Protein AF-I1CT40-F1 (afdb_monomer_lite)

Foldseek 3Di:
DVVLVVLVVVLLVLLVVLLVLLLVLLVLVLVLLCVQVLVVPPDPVVNVVSVVVSVCSNVVSNVVSVVLSVLLNVCLVVLPLVSLVVVLVVLVVVLVVLVVVLVVCVVCVPSQPPSSVVNNVSSVVSNVSSVVNNVSSVVSNVVSPPDDPVVVVVVVPD

Organism: Rhizopus delemar (strain RA 99-880 / ATCC MYA-4621 / FGSC 9543 / NRRL 43880) (NCBI:txid246409)

Structure (mmCIF, N/CA/C/O backbone):
data_AF-I1CT40-F1
#
_entry.id   AF-I1CT40-F1
#
loop_
_atom_site.group_PDB
_atom_site.id
_atom_site.type_symbol
_atom_site.label_atom_id
_atom_site.label_alt_id
_atom_site.label_comp_id
_atom_site.label_asym_id
_atom_site.label_entity_id
_atom_site.label_seq_id
_atom_site.pdbx_PDB_ins_code
_atom_site.Cartn_x
_atom_site.Cartn_y
_atom_site.Cartn_z
_atom_site.occupancy
_atom_site.B_iso_or_equiv
_atom_site.auth_seq_id
_atom_site.auth_comp_id
_atom_site.auth_asym_id
_atom_site.auth_atom_id
_atom_site.pdbx_PDB_model_num
ATOM 1 N N . MET A 1 1 ? -15.104 -7.603 27.644 1.00 54.94 1 MET A N 1
ATOM 2 C CA . MET A 1 1 ? -13.811 -6.916 27.396 1.00 54.94 1 MET A CA 1
ATOM 3 C C . MET A 1 1 ? -12.876 -7.723 26.490 1.00 54.94 1 MET A C 1
ATOM 5 O O . MET A 1 1 ? -12.381 -7.164 25.522 1.00 54.94 1 MET A O 1
ATOM 9 N N . ARG A 1 2 ? -12.689 -9.034 26.725 1.00 62.34 2 ARG A N 1
ATOM 10 C CA . ARG A 1 2 ? -11.789 -9.919 25.950 1.00 62.34 2 ARG A CA 1
ATOM 11 C C . ARG A 1 2 ? -12.019 -9.917 24.427 1.00 62.34 2 ARG A C 1
ATOM 13 O O . ARG A 1 2 ? -11.050 -9.910 23.680 1.00 62.34 2 ARG A O 1
ATOM 20 N N . ASP A 1 3 ? -13.266 -9.858 23.959 1.00 65.56 3 ASP A N 1
ATOM 21 C CA . ASP A 1 3 ? -13.551 -9.891 22.512 1.00 65.56 3 ASP A CA 1
ATOM 22 C C . ASP A 1 3 ? -13.234 -8.576 21.788 1.00 65.56 3 ASP A C 1
ATOM 24 O O . ASP A 1 3 ? -12.892 -8.595 20.609 1.00 65.56 3 ASP A O 1
ATOM 28 N N . ARG A 1 4 ? -13.233 -7.439 22.498 1.00 67.25 4 ARG A N 1
ATOM 29 C CA . ARG A 1 4 ? -12.766 -6.160 21.937 1.00 67.25 4 ARG A CA 1
ATOM 30 C C . ARG A 1 4 ? -11.258 -6.191 21.709 1.00 67.25 4 ARG A C 1
ATOM 32 O O . ARG A 1 4 ? -10.802 -5.845 20.626 1.00 67.25 4 ARG A O 1
ATOM 39 N N . TYR A 1 5 ? -10.501 -6.708 22.679 1.00 72.50 5 TYR A N 1
ATOM 40 C CA . TYR A 1 5 ? -9.056 -6.907 22.534 1.00 72.50 5 TYR A CA 1
ATOM 41 C C . TYR A 1 5 ? -8.704 -7.862 21.390 1.00 72.50 5 TYR A C 1
ATOM 43 O O . TYR A 1 5 ? -7.773 -7.578 20.642 1.00 72.50 5 TYR A O 1
ATOM 51 N N . LYS A 1 6 ? -9.476 -8.941 21.194 1.00 76.88 6 LYS A N 1
ATOM 52 C CA . LYS A 1 6 ? -9.288 -9.846 20.049 1.00 76.88 6 LYS A CA 1
ATOM 53 C C . LYS A 1 6 ? -9.474 -9.131 18.710 1.00 76.88 6 LYS A C 1
ATOM 55 O O . LYS A 1 6 ? -8.625 -9.283 17.841 1.00 76.88 6 LYS A O 1
ATOM 60 N N . MET A 1 7 ? -10.532 -8.331 18.550 1.00 76.44 7 MET A N 1
ATOM 61 C CA . MET A 1 7 ? -10.757 -7.571 17.310 1.00 76.44 7 MET A CA 1
ATOM 62 C C . MET A 1 7 ? -9.624 -6.577 17.032 1.00 76.44 7 MET A C 1
ATOM 64 O O . MET A 1 7 ? -9.124 -6.516 15.910 1.00 76.44 7 MET A O 1
ATOM 68 N N . TYR A 1 8 ? -9.156 -5.858 18.059 1.00 76.31 8 TYR A N 1
ATOM 69 C CA . TYR A 1 8 ? -8.001 -4.964 17.927 1.00 76.31 8 TYR A CA 1
ATOM 70 C C . TYR A 1 8 ? -6.726 -5.716 17.532 1.00 76.31 8 TYR A C 1
ATOM 72 O O . TYR A 1 8 ? -5.969 -5.252 16.682 1.00 76.31 8 TYR A O 1
ATOM 80 N N . GLN A 1 9 ? -6.494 -6.891 18.116 1.00 82.00 9 GLN A N 1
ATOM 81 C CA . GLN A 1 9 ? -5.331 -7.710 17.798 1.00 82.00 9 GLN A CA 1
ATOM 82 C C . GLN A 1 9 ? -5.389 -8.255 16.365 1.00 82.00 9 GLN A C 1
ATOM 84 O O . GLN A 1 9 ? -4.377 -8.220 15.672 1.00 82.00 9 GLN A O 1
ATOM 89 N N . ILE A 1 10 ? -6.561 -8.702 15.901 1.00 85.62 10 ILE A N 1
ATOM 90 C CA . ILE A 1 10 ? -6.767 -9.147 14.514 1.00 85.62 10 ILE A CA 1
ATOM 91 C C . ILE A 1 10 ? -6.485 -7.998 13.543 1.00 85.62 10 ILE A C 1
ATOM 93 O O . ILE A 1 10 ? -5.723 -8.182 12.600 1.00 85.62 10 ILE A O 1
ATOM 97 N N . PHE A 1 11 ? -7.016 -6.800 13.805 1.00 84.25 11 PHE A N 1
ATOM 98 C CA . PHE A 1 11 ? -6.750 -5.625 12.972 1.00 84.25 11 PHE A CA 1
ATOM 99 C C . PHE A 1 11 ? -5.257 -5.277 12.910 1.00 84.25 11 PHE A C 1
ATOM 101 O O . PHE A 1 11 ? -4.712 -5.036 11.837 1.00 84.25 11 PHE A O 1
ATOM 108 N N . MET A 1 12 ? -4.568 -5.311 14.053 1.00 83.06 12 MET A N 1
ATOM 109 C CA . MET A 1 12 ? -3.123 -5.074 14.113 1.00 83.06 12 MET A CA 1
ATOM 110 C C . MET A 1 12 ? -2.314 -6.145 13.372 1.00 83.06 12 MET A C 1
ATOM 112 O O . MET A 1 12 ? -1.262 -5.835 12.814 1.00 83.06 12 MET A O 1
ATOM 116 N N . MET A 1 13 ? -2.779 -7.396 13.355 1.00 88.12 13 MET A N 1
ATOM 117 C CA . MET A 1 13 ? -2.159 -8.452 12.552 1.00 88.12 13 MET A CA 1
ATOM 118 C C . MET A 1 13 ? -2.406 -8.248 11.054 1.00 88.12 13 MET A C 1
ATOM 120 O O . MET A 1 13 ? -1.464 -8.395 10.279 1.00 88.12 13 MET A O 1
ATOM 124 N N . LEU A 1 14 ? -3.617 -7.840 10.655 1.00 86.31 14 LEU A N 1
ATOM 125 C CA . LEU A 1 14 ? -3.937 -7.500 9.264 1.00 86.31 14 LEU A CA 1
ATOM 126 C C . LEU A 1 14 ? -3.067 -6.347 8.751 1.00 86.31 14 LEU A C 1
ATOM 128 O O . LEU A 1 14 ? -2.461 -6.483 7.697 1.00 86.31 14 LEU A O 1
ATOM 132 N N . LEU A 1 15 ? -2.917 -5.266 9.525 1.00 83.25 15 LEU A N 1
ATOM 133 C CA . LEU A 1 15 ? -2.055 -4.134 9.157 1.00 83.25 15 LEU A CA 1
ATOM 134 C C . LEU A 1 15 ? -0.576 -4.512 9.020 1.00 83.25 15 LEU A C 1
ATOM 136 O O . LEU A 1 15 ? 0.116 -4.011 8.138 1.00 83.25 15 LEU A O 1
ATOM 140 N N . LYS A 1 16 ? -0.066 -5.386 9.896 1.00 85.00 16 LYS A N 1
ATOM 141 C CA . LYS A 1 16 ? 1.312 -5.891 9.781 1.00 85.00 16 LYS A CA 1
ATOM 142 C C . LYS A 1 16 ? 1.521 -6.689 8.500 1.00 85.00 16 LYS A C 1
ATOM 144 O O . LYS A 1 16 ? 2.599 -6.624 7.917 1.00 85.00 16 LYS A O 1
ATOM 149 N N . PHE A 1 17 ? 0.515 -7.459 8.103 1.00 85.56 17 PHE A N 1
ATOM 150 C CA . PHE A 1 17 ? 0.553 -8.219 6.866 1.00 85.56 17 PHE A CA 1
ATOM 151 C C . PHE A 1 17 ? 0.470 -7.265 5.666 1.00 85.56 17 PHE A C 1
ATOM 153 O O . PHE A 1 17 ? 1.368 -7.301 4.841 1.00 85.56 17 PHE A O 1
ATOM 160 N N . ASP A 1 18 ? -0.474 -6.321 5.640 1.00 83.25 18 ASP A N 1
ATOM 161 C CA . ASP A 1 18 ? -0.582 -5.255 4.621 1.00 83.25 18 ASP A CA 1
ATOM 162 C C . ASP A 1 18 ? 0.756 -4.528 4.378 1.00 83.25 18 ASP A C 1
ATOM 164 O O . ASP A 1 18 ? 1.242 -4.456 3.252 1.00 83.25 18 ASP A O 1
ATOM 168 N N . PHE A 1 19 ? 1.455 -4.136 5.449 1.00 82.06 19 PHE A N 1
ATOM 169 C CA . PHE A 1 19 ? 2.803 -3.563 5.360 1.00 82.06 19 PHE A CA 1
ATOM 170 C C . PHE A 1 19 ? 3.817 -4.464 4.652 1.00 82.06 19 PHE A C 1
ATOM 172 O O . PHE A 1 19 ? 4.627 -3.992 3.854 1.00 82.06 19 PHE A O 1
ATOM 179 N N . PHE A 1 20 ? 3.811 -5.756 4.980 1.00 84.38 20 PHE A N 1
ATOM 180 C CA . PHE A 1 20 ? 4.749 -6.712 4.409 1.00 84.38 20 PHE A CA 1
ATOM 181 C C . PHE A 1 20 ? 4.519 -6.883 2.905 1.00 84.38 20 PHE A C 1
ATOM 183 O O . PHE A 1 20 ? 5.484 -6.905 2.141 1.00 84.38 20 PHE A O 1
ATOM 190 N N . PHE A 1 21 ? 3.256 -6.947 2.474 1.00 83.25 21 PHE A N 1
ATOM 191 C CA . PHE A 1 21 ? 2.912 -7.036 1.054 1.00 83.25 21 PHE A CA 1
ATOM 192 C C . PHE A 1 21 ? 3.249 -5.750 0.310 1.00 83.25 21 PHE A C 1
ATOM 194 O O . PHE A 1 21 ? 3.864 -5.820 -0.751 1.00 83.25 21 PHE A O 1
ATOM 201 N N . PHE A 1 22 ? 2.996 -4.589 0.913 1.00 78.81 22 PHE A N 1
ATOM 202 C CA . PHE A 1 22 ? 3.378 -3.309 0.327 1.00 78.81 22 PHE A CA 1
ATOM 203 C C . PHE A 1 22 ? 4.900 -3.174 0.156 1.00 78.81 22 PHE A C 1
ATOM 205 O O . PHE A 1 22 ? 5.386 -2.692 -0.869 1.00 78.81 22 PHE A O 1
ATOM 212 N N . LEU A 1 23 ? 5.678 -3.649 1.133 1.00 82.62 23 LEU A N 1
ATOM 213 C CA . LEU A 1 23 ? 7.138 -3.675 1.056 1.00 82.62 23 LEU A CA 1
ATOM 214 C C . LEU A 1 23 ? 7.628 -4.654 -0.021 1.00 82.62 23 LEU A C 1
ATOM 216 O O . LEU A 1 23 ? 8.513 -4.305 -0.803 1.00 82.62 23 LEU A O 1
ATOM 220 N N . ALA A 1 24 ? 7.030 -5.844 -0.114 1.00 84.31 24 ALA A N 1
ATOM 221 C CA . ALA A 1 24 ? 7.338 -6.809 -1.167 1.00 84.31 24 ALA A CA 1
ATOM 222 C C . ALA A 1 24 ? 6.996 -6.261 -2.565 1.00 84.31 24 ALA A C 1
ATOM 224 O O . ALA A 1 24 ? 7.809 -6.371 -3.484 1.00 84.31 24 ALA A O 1
ATOM 225 N N . PHE A 1 25 ? 5.845 -5.598 -2.711 1.00 81.81 25 PHE A N 1
ATOM 226 C CA . PHE A 1 25 ? 5.448 -4.891 -3.926 1.00 81.81 25 PHE A CA 1
ATOM 227 C C . PHE A 1 25 ? 6.460 -3.798 -4.296 1.00 81.81 25 PHE A C 1
ATOM 229 O O . PHE A 1 25 ? 6.881 -3.723 -5.449 1.00 81.81 25 PHE A O 1
ATOM 236 N N . SER A 1 26 ? 6.910 -3.001 -3.321 1.00 80.69 26 SER A N 1
ATOM 237 C CA . SER A 1 26 ? 7.914 -1.947 -3.518 1.00 80.69 26 SER A CA 1
ATOM 238 C C . SER A 1 26 ? 9.254 -2.509 -4.009 1.00 80.69 26 SER A C 1
ATOM 240 O O . SER A 1 26 ? 9.814 -2.012 -4.988 1.00 80.69 26 SER A O 1
ATOM 242 N N . ILE A 1 27 ? 9.734 -3.609 -3.415 1.00 82.00 27 ILE A N 1
ATOM 243 C CA . ILE A 1 27 ? 10.949 -4.302 -3.871 1.00 82.00 27 ILE A CA 1
ATOM 244 C C . ILE A 1 27 ? 10.762 -4.860 -5.287 1.00 82.00 27 ILE A C 1
ATOM 246 O O . ILE A 1 27 ? 11.648 -4.715 -6.128 1.00 82.00 27 ILE A O 1
ATOM 250 N N . GLN A 1 28 ? 9.617 -5.472 -5.590 1.00 82.69 28 GLN A N 1
ATOM 251 C CA . GLN A 1 28 ? 9.381 -6.041 -6.917 1.00 82.69 28 GLN A CA 1
ATOM 252 C C . GLN A 1 28 ? 9.299 -4.956 -7.999 1.00 82.69 28 GLN A C 1
ATOM 254 O O . GLN A 1 28 ? 9.857 -5.111 -9.089 1.00 82.69 28 GLN A O 1
ATOM 259 N N . TYR A 1 29 ? 8.638 -3.841 -7.686 1.00 76.69 29 TYR A N 1
ATOM 260 C CA . TYR A 1 29 ? 8.587 -2.656 -8.534 1.00 76.69 29 TYR A CA 1
ATOM 261 C C . TYR A 1 29 ? 9.987 -2.076 -8.768 1.00 76.69 29 TYR A C 1
ATOM 263 O O . TYR A 1 29 ? 10.331 -1.696 -9.884 1.00 76.69 29 TYR A O 1
ATOM 271 N N . LEU A 1 30 ? 10.835 -2.086 -7.743 1.00 76.19 30 LEU A N 1
ATOM 272 C CA . LEU A 1 30 ? 12.219 -1.649 -7.837 1.00 76.19 30 LEU A CA 1
ATOM 273 C C . LEU A 1 30 ? 13.077 -2.539 -8.736 1.00 76.19 30 LEU A C 1
ATOM 275 O O . LEU A 1 30 ? 13.812 -2.034 -9.583 1.00 76.19 30 LEU A O 1
ATOM 279 N N . VAL A 1 31 ? 12.983 -3.859 -8.572 1.00 77.69 31 VAL A N 1
ATOM 280 C CA . VAL A 1 31 ? 13.701 -4.813 -9.428 1.00 77.69 31 VAL A CA 1
ATOM 281 C C . VAL A 1 31 ? 13.292 -4.609 -10.881 1.00 77.69 31 VAL A C 1
ATOM 283 O O . VAL A 1 31 ? 14.142 -4.566 -11.764 1.00 77.69 31 VAL A O 1
ATOM 286 N N . LEU A 1 32 ? 11.998 -4.411 -11.130 1.00 74.81 32 LEU A N 1
ATOM 287 C CA . LEU A 1 32 ? 11.484 -4.079 -12.453 1.00 74.81 32 LEU A CA 1
ATOM 288 C C . LEU A 1 32 ? 12.087 -2.772 -12.975 1.00 74.81 32 LEU A C 1
ATOM 290 O O . LEU A 1 32 ? 12.488 -2.711 -14.138 1.00 74.81 32 LEU A O 1
ATOM 294 N N . LEU A 1 33 ? 12.163 -1.743 -12.129 1.00 72.38 33 LEU A N 1
ATOM 295 C CA . LEU A 1 33 ? 12.715 -0.444 -12.491 1.00 72.38 33 LEU A CA 1
ATOM 296 C C . LEU A 1 33 ? 14.187 -0.567 -12.917 1.00 72.38 33 LEU A C 1
ATOM 298 O O . LEU A 1 33 ? 14.560 -0.098 -13.989 1.00 72.38 33 LEU A O 1
ATOM 302 N N . ILE A 1 34 ? 14.995 -1.304 -12.153 1.00 70.62 34 ILE A N 1
ATOM 303 C CA . ILE A 1 34 ? 16.397 -1.590 -12.489 1.00 70.62 34 ILE A CA 1
ATOM 304 C C . ILE A 1 34 ? 16.509 -2.421 -13.772 1.00 70.62 34 ILE A C 1
ATOM 306 O O . ILE A 1 34 ? 17.277 -2.074 -14.659 1.00 70.62 34 ILE A O 1
ATOM 310 N N . VAL A 1 35 ? 15.770 -3.524 -13.893 1.00 71.06 35 VAL A N 1
ATOM 311 C CA . VAL A 1 35 ? 15.940 -4.465 -15.014 1.00 71.06 35 VAL A CA 1
ATOM 312 C C . VAL A 1 35 ? 15.434 -3.883 -16.332 1.00 71.06 35 VAL A C 1
ATOM 314 O O . VAL A 1 35 ? 16.017 -4.157 -17.374 1.00 71.06 35 VAL A O 1
ATOM 317 N N . THR A 1 36 ? 14.373 -3.078 -16.298 1.00 66.31 36 THR A N 1
ATOM 318 C CA . THR A 1 36 ? 13.697 -2.605 -17.517 1.00 66.31 36 THR A CA 1
ATOM 319 C C . THR A 1 36 ? 14.128 -1.198 -17.918 1.00 66.31 36 THR A C 1
ATOM 321 O O . THR A 1 36 ? 14.292 -0.926 -19.099 1.00 66.31 36 THR A O 1
ATOM 324 N N . TRP A 1 37 ? 14.325 -0.288 -16.958 1.00 64.94 37 TRP A N 1
ATOM 325 C CA . TRP A 1 37 ? 14.558 1.132 -17.258 1.00 64.94 37 TRP A CA 1
ATOM 326 C C . TRP A 1 37 ? 16.039 1.519 -17.250 1.00 64.94 37 TRP A C 1
ATOM 328 O O . TRP A 1 37 ? 16.425 2.461 -17.935 1.00 64.94 37 TRP A O 1
ATOM 338 N N . LEU A 1 38 ? 16.892 0.787 -16.521 1.00 63.81 38 LEU A N 1
ATOM 339 C CA . LEU A 1 38 ? 18.343 1.003 -16.539 1.00 63.81 38 LEU A CA 1
ATOM 340 C C . LEU A 1 38 ? 19.016 0.672 -17.890 1.00 63.81 38 LEU A C 1
ATOM 342 O O . LEU A 1 38 ? 19.931 1.409 -18.263 1.00 63.81 38 LEU A O 1
ATOM 346 N N . PRO A 1 39 ? 18.634 -0.396 -18.626 1.00 60.75 39 PRO A N 1
ATOM 347 C CA . PRO A 1 39 ? 19.201 -0.649 -19.949 1.00 60.75 39 PRO A CA 1
ATOM 348 C C . PRO A 1 39 ? 18.691 0.322 -21.022 1.00 60.75 39 PRO A C 1
ATOM 350 O O . PRO A 1 39 ? 19.456 0.635 -21.924 1.00 60.75 39 PRO A O 1
ATOM 353 N N . GLU A 1 40 ? 17.470 0.850 -20.885 1.00 60.44 40 GLU A N 1
ATOM 354 C CA . GLU A 1 40 ? 16.897 1.859 -21.798 1.00 60.44 40 GLU A CA 1
ATOM 355 C C . GLU A 1 40 ? 17.542 3.253 -21.628 1.00 60.44 40 GLU A C 1
ATOM 357 O O . GLU A 1 40 ? 17.431 4.122 -22.491 1.00 60.44 40 GLU A O 1
ATOM 362 N N . ALA A 1 41 ? 18.220 3.496 -20.501 1.00 59.38 41 ALA A N 1
ATOM 363 C CA . ALA A 1 41 ? 18.967 4.725 -20.262 1.00 59.38 41 ALA A CA 1
ATOM 364 C C . ALA A 1 41 ? 20.320 4.677 -20.998 1.00 59.38 41 ALA A C 1
ATOM 366 O O . ALA A 1 41 ? 21.307 4.154 -20.469 1.00 59.38 41 ALA A O 1
ATOM 367 N N . GLU A 1 42 ? 20.357 5.232 -22.214 1.00 55.44 42 GLU A N 1
ATOM 368 C CA . GLU A 1 42 ? 21.551 5.287 -23.077 1.00 55.44 42 GLU A CA 1
ATOM 369 C C . GLU A 1 42 ? 22.700 6.153 -22.513 1.00 55.44 42 GLU A C 1
ATOM 371 O O . GLU A 1 42 ? 23.855 5.972 -22.894 1.00 55.44 42 GLU A O 1
ATOM 376 N N . THR A 1 43 ? 22.430 7.060 -21.567 1.00 56.09 43 THR A N 1
ATOM 377 C CA . THR A 1 43 ? 23.414 7.995 -20.986 1.00 56.09 43 THR A CA 1
ATOM 378 C C . THR A 1 43 ? 23.743 7.698 -19.516 1.00 56.09 43 THR A C 1
ATOM 380 O O . THR A 1 43 ? 22.869 7.430 -18.687 1.00 56.09 43 THR A O 1
ATOM 383 N N . SER A 1 44 ? 25.031 7.796 -19.155 1.00 57.16 44 SER A N 1
ATOM 384 C CA . SER A 1 44 ? 25.551 7.536 -17.799 1.00 57.16 44 SER A CA 1
ATOM 385 C C . SER A 1 44 ? 24.955 8.447 -16.719 1.00 57.16 44 SER A C 1
ATOM 387 O O . SER A 1 44 ? 24.746 7.993 -15.593 1.00 57.16 44 SER A O 1
ATOM 389 N N . ASP A 1 45 ? 24.617 9.693 -17.064 1.00 58.09 45 ASP A N 1
ATOM 390 C CA . ASP A 1 45 ? 23.963 10.638 -16.148 1.00 58.09 45 ASP A CA 1
ATOM 391 C C . ASP A 1 45 ? 22.518 10.233 -15.827 1.00 58.09 45 ASP A C 1
ATOM 393 O O . ASP A 1 45 ? 22.087 10.310 -14.674 1.00 58.09 45 ASP A O 1
ATOM 397 N N . SER A 1 46 ? 21.777 9.705 -16.805 1.00 60.16 46 SER A N 1
ATOM 398 C CA . SER A 1 46 ? 20.401 9.240 -16.599 1.00 60.16 46 SER A CA 1
ATOM 399 C C . SER A 1 46 ? 20.342 8.017 -15.682 1.00 60.16 46 SER A C 1
ATOM 401 O O . SER A 1 46 ? 19.440 7.923 -14.851 1.00 60.16 46 SER A O 1
ATOM 403 N N . ARG A 1 47 ? 21.338 7.121 -15.733 1.00 60.06 47 ARG A N 1
ATOM 404 C CA . ARG A 1 47 ? 21.430 5.986 -14.793 1.00 60.06 47 ARG A CA 1
ATOM 405 C C . ARG A 1 47 ? 21.611 6.436 -13.345 1.00 60.06 47 ARG A C 1
ATOM 407 O O . ARG A 1 47 ? 20.955 5.894 -12.457 1.00 60.06 47 ARG A O 1
ATOM 414 N N . ALA A 1 48 ? 22.474 7.421 -13.097 1.00 59.56 48 ALA A N 1
ATOM 415 C CA . ALA A 1 48 ? 22.729 7.924 -11.748 1.00 59.56 48 ALA A CA 1
ATOM 416 C C . ALA A 1 48 ? 21.491 8.608 -11.143 1.00 59.56 48 ALA A C 1
ATOM 418 O O . ALA A 1 48 ? 21.206 8.424 -9.958 1.00 59.56 48 ALA A O 1
ATOM 419 N N . VAL A 1 49 ? 20.723 9.338 -11.960 1.00 64.94 49 VAL A N 1
ATOM 420 C CA . VAL A 1 49 ? 19.451 9.952 -11.546 1.00 64.94 49 VAL A CA 1
ATOM 421 C C . VAL A 1 49 ? 18.406 8.884 -11.220 1.00 64.94 49 VAL A C 1
ATOM 423 O O . VAL A 1 49 ? 17.814 8.936 -10.146 1.00 64.94 49 VAL A O 1
ATOM 426 N N . ILE A 1 50 ? 18.245 7.866 -12.074 1.00 67.19 50 ILE A N 1
ATOM 427 C CA . ILE A 1 50 ? 17.294 6.765 -11.848 1.00 67.19 50 ILE A CA 1
ATOM 428 C C . ILE A 1 50 ? 17.609 6.022 -10.542 1.00 67.19 50 ILE A C 1
ATOM 430 O O . ILE A 1 50 ? 16.702 5.752 -9.760 1.00 67.19 50 ILE A O 1
ATOM 434 N N . ILE A 1 51 ? 18.883 5.735 -10.257 1.00 65.75 51 ILE A N 1
ATOM 435 C CA . ILE A 1 51 ? 19.298 5.061 -9.014 1.00 65.75 51 ILE A CA 1
ATOM 436 C C . ILE A 1 51 ? 19.035 5.939 -7.780 1.00 65.75 51 ILE A C 1
ATOM 438 O O . ILE A 1 51 ? 18.627 5.429 -6.734 1.00 65.75 51 ILE A O 1
ATOM 442 N N . LYS A 1 52 ? 19.241 7.258 -7.878 1.00 68.12 52 LYS A N 1
ATOM 443 C CA . LYS A 1 52 ? 18.933 8.189 -6.783 1.00 68.12 52 LYS A CA 1
ATOM 444 C C . LYS A 1 52 ? 17.435 8.253 -6.498 1.00 68.12 52 LYS A C 1
ATOM 446 O O . LYS A 1 52 ? 17.043 8.104 -5.344 1.00 68.12 52 LYS A O 1
ATOM 451 N N . GLU A 1 53 ? 16.622 8.424 -7.537 1.00 67.94 53 GLU A N 1
ATOM 452 C CA . GLU A 1 53 ? 15.156 8.420 -7.445 1.00 67.94 53 GLU A CA 1
ATOM 453 C C . GLU A 1 53 ? 14.647 7.106 -6.850 1.00 67.94 53 GLU A C 1
ATOM 455 O O . GLU A 1 53 ? 13.765 7.104 -5.998 1.00 67.94 53 GLU A O 1
ATOM 460 N N . LEU A 1 54 ? 15.271 5.988 -7.219 1.00 68.62 54 LEU A N 1
ATOM 461 C CA . LEU A 1 54 ? 14.963 4.664 -6.698 1.00 68.62 54 LEU A CA 1
ATOM 462 C C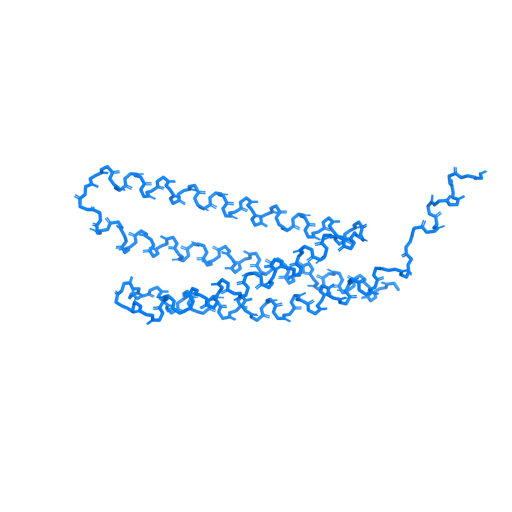 . LEU A 1 54 ? 15.219 4.545 -5.188 1.00 68.62 54 LEU A C 1
ATOM 464 O O . LEU A 1 54 ? 14.350 4.092 -4.445 1.00 68.62 54 LEU A O 1
ATOM 468 N N . ILE A 1 55 ? 16.402 4.962 -4.724 1.00 70.50 55 ILE A N 1
ATOM 469 C CA . ILE A 1 55 ? 16.766 4.947 -3.298 1.00 70.50 55 ILE A CA 1
ATOM 470 C C . ILE A 1 55 ? 15.829 5.855 -2.505 1.00 70.50 55 ILE A C 1
ATOM 472 O O . ILE A 1 55 ? 15.344 5.460 -1.445 1.00 70.50 55 ILE A O 1
ATOM 476 N N . VAL A 1 56 ? 15.537 7.046 -3.032 1.00 76.06 56 VAL A N 1
ATOM 477 C CA . VAL A 1 56 ? 14.574 7.966 -2.422 1.00 76.06 56 VAL A CA 1
ATOM 478 C C . VAL A 1 56 ? 13.201 7.306 -2.351 1.00 76.06 56 VAL A C 1
ATOM 480 O O . VAL A 1 56 ? 12.612 7.290 -1.277 1.00 76.06 56 VAL A O 1
ATOM 483 N N . HIS A 1 57 ? 12.726 6.677 -3.428 1.00 73.06 57 HIS A N 1
ATOM 484 C CA . HIS A 1 57 ? 11.445 5.973 -3.444 1.00 73.06 57 HIS A CA 1
ATOM 485 C C . HIS A 1 57 ? 11.372 4.848 -2.407 1.00 73.06 57 HIS A C 1
ATOM 487 O O . HIS A 1 57 ? 10.367 4.759 -1.706 1.00 73.06 57 HIS A O 1
ATOM 493 N N . ILE A 1 58 ? 12.415 4.022 -2.258 1.00 73.25 58 ILE A N 1
ATOM 494 C CA . ILE A 1 58 ? 12.456 2.963 -1.233 1.00 73.25 58 ILE A CA 1
ATOM 495 C C . ILE A 1 58 ? 12.360 3.565 0.162 1.00 73.25 58 ILE A C 1
ATOM 497 O O . ILE A 1 58 ? 11.538 3.140 0.972 1.00 73.25 58 ILE A O 1
ATOM 501 N N . VAL A 1 59 ? 13.236 4.527 0.457 1.00 77.56 59 VAL A N 1
ATOM 502 C CA . VAL A 1 59 ? 13.361 5.104 1.796 1.00 77.56 59 VAL A CA 1
ATOM 503 C C . VAL A 1 59 ? 12.078 5.838 2.161 1.00 77.56 59 VAL A C 1
ATOM 505 O O . VAL A 1 59 ? 11.560 5.653 3.260 1.00 77.56 59 VAL A O 1
ATOM 508 N N . LEU A 1 60 ? 11.521 6.604 1.222 1.00 77.62 60 LEU A N 1
ATOM 509 C CA . LEU A 1 60 ? 10.268 7.322 1.400 1.00 77.62 60 LEU A CA 1
ATOM 510 C C . LEU A 1 60 ? 9.101 6.349 1.571 1.00 77.62 60 LEU A C 1
ATOM 512 O O . LEU A 1 60 ? 8.316 6.509 2.497 1.00 77.62 60 LEU A O 1
ATOM 516 N N . SER A 1 61 ? 9.007 5.315 0.732 1.00 74.75 61 SER A N 1
ATOM 517 C CA . SER A 1 61 ? 7.947 4.308 0.812 1.00 74.75 61 SER A CA 1
ATOM 518 C C . SER A 1 61 ? 8.003 3.557 2.146 1.00 74.75 61 SER A C 1
ATOM 520 O O . SER A 1 61 ? 6.998 3.479 2.841 1.00 74.75 61 SER A O 1
ATOM 522 N N . CYS A 1 62 ? 9.189 3.125 2.583 1.00 74.69 62 CYS A N 1
ATOM 523 C CA . CYS A 1 62 ? 9.384 2.465 3.873 1.00 74.69 62 CYS A CA 1
ATOM 524 C C . CYS A 1 62 ? 9.024 3.381 5.058 1.00 74.69 62 CYS A C 1
ATOM 526 O O . CYS A 1 62 ? 8.267 2.978 5.944 1.00 74.69 62 CYS A O 1
ATOM 528 N N . LEU A 1 63 ? 9.500 4.633 5.056 1.00 80.38 63 LEU A N 1
ATOM 529 C CA . LEU A 1 63 ? 9.175 5.617 6.093 1.00 80.38 63 LEU A CA 1
ATOM 530 C C . LEU A 1 63 ? 7.675 5.920 6.145 1.00 80.38 63 LEU A C 1
ATOM 532 O O . LEU A 1 63 ? 7.095 5.937 7.230 1.00 80.38 63 LEU A O 1
ATOM 536 N N . VAL A 1 64 ? 7.042 6.128 4.989 1.00 76.56 64 VAL A N 1
ATOM 537 C CA . VAL A 1 64 ? 5.605 6.409 4.880 1.00 76.56 64 VAL A CA 1
ATOM 538 C C . VAL A 1 64 ? 4.792 5.222 5.378 1.00 76.56 64 VAL A C 1
ATOM 540 O O . VAL A 1 64 ? 3.864 5.416 6.158 1.00 76.56 64 VAL A O 1
ATOM 543 N N . SER A 1 65 ? 5.158 3.997 5.005 1.00 75.69 65 SER A N 1
ATOM 544 C CA . SER A 1 65 ? 4.460 2.790 5.442 1.00 75.69 65 SER A CA 1
ATOM 545 C C . SER A 1 65 ? 4.585 2.567 6.958 1.00 75.69 65 SER A C 1
ATOM 547 O O . SER A 1 65 ? 3.588 2.269 7.617 1.00 75.69 65 SER A O 1
ATOM 549 N N . ILE A 1 66 ? 5.763 2.802 7.553 1.00 79.50 66 ILE A N 1
ATOM 550 C CA . ILE A 1 66 ? 5.954 2.750 9.015 1.00 79.50 66 ILE A CA 1
ATOM 551 C C . ILE A 1 66 ? 5.147 3.852 9.717 1.00 79.50 66 ILE A C 1
ATOM 553 O O . ILE A 1 66 ? 4.482 3.588 10.722 1.00 79.50 66 ILE A O 1
ATOM 557 N N . ALA A 1 67 ? 5.165 5.078 9.187 1.00 79.56 67 ALA A N 1
ATOM 558 C CA . ALA A 1 67 ? 4.395 6.195 9.730 1.00 79.56 67 ALA A CA 1
ATOM 559 C C . ALA A 1 67 ? 2.882 5.929 9.665 1.00 79.56 67 ALA A C 1
ATOM 561 O O . ALA A 1 67 ? 2.163 6.200 10.625 1.00 79.56 67 ALA A O 1
ATOM 562 N N . MET A 1 68 ? 2.409 5.330 8.572 1.00 72.12 68 MET A N 1
ATOM 563 C CA . MET A 1 68 ? 1.032 4.875 8.380 1.00 72.12 68 MET A CA 1
ATOM 564 C C . MET A 1 68 ? 0.606 3.839 9.421 1.00 72.12 68 MET A C 1
ATOM 566 O O . MET A 1 68 ? -0.445 3.996 10.043 1.00 72.12 68 MET A O 1
ATOM 570 N N . LEU A 1 69 ? 1.435 2.824 9.687 1.00 75.25 69 LEU A N 1
ATOM 571 C CA . LEU A 1 69 ? 1.179 1.862 10.767 1.00 75.25 69 LEU A CA 1
ATOM 572 C C . LEU A 1 69 ? 1.146 2.527 12.137 1.00 75.25 69 LEU A C 1
ATOM 574 O O . LEU A 1 69 ? 0.281 2.205 12.951 1.00 75.25 69 LEU A O 1
ATOM 578 N N . ALA A 1 70 ? 2.074 3.448 12.404 1.00 77.81 70 ALA A N 1
ATOM 579 C CA . ALA A 1 70 ? 2.120 4.167 13.669 1.00 77.81 70 ALA A CA 1
ATOM 580 C C . ALA A 1 70 ? 0.860 5.026 13.867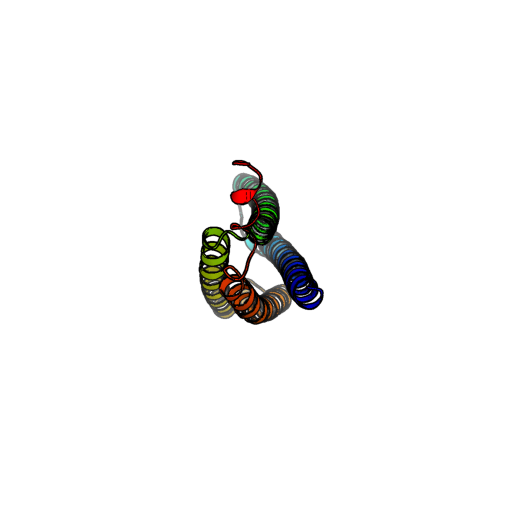 1.00 77.81 70 ALA A C 1
ATOM 582 O O . ALA A 1 70 ? 0.268 5.003 14.947 1.00 77.81 70 ALA A O 1
ATOM 583 N N . LEU A 1 71 ? 0.403 5.717 12.817 1.00 71.06 71 LEU A N 1
ATOM 584 C CA . LEU A 1 71 ? -0.841 6.491 12.806 1.00 71.06 71 LEU A CA 1
ATOM 585 C C . LEU A 1 71 ? -2.072 5.603 12.993 1.00 71.06 71 LEU A C 1
ATOM 587 O O . LEU A 1 71 ? -2.944 5.944 13.792 1.00 71.06 71 LEU A O 1
ATOM 591 N N . ALA A 1 72 ? -2.136 4.457 12.316 1.00 70.44 72 ALA A N 1
ATOM 592 C CA . ALA A 1 72 ? -3.238 3.512 12.457 1.00 70.44 72 ALA A CA 1
ATOM 593 C C . ALA A 1 72 ? -3.279 2.900 13.868 1.00 70.44 72 ALA A C 1
ATOM 595 O O . ALA A 1 72 ? -4.342 2.844 14.489 1.00 70.44 72 ALA A O 1
ATOM 596 N N . TYR A 1 73 ? -2.120 2.529 14.423 1.00 76.06 73 TYR A N 1
ATOM 597 C CA . TYR A 1 73 ? -1.987 2.044 15.797 1.00 76.06 73 TYR A CA 1
ATOM 598 C C . TYR A 1 73 ? -2.400 3.103 16.822 1.00 76.06 73 TYR A C 1
ATOM 600 O O . TYR A 1 73 ? -3.164 2.821 17.749 1.00 76.06 73 TYR A O 1
ATOM 608 N N . TRP A 1 74 ? -1.925 4.337 16.652 1.00 73.38 74 TRP A N 1
ATOM 609 C CA . TRP A 1 74 ? -2.260 5.440 17.545 1.00 73.38 74 TRP A CA 1
ATOM 610 C C . TRP A 1 74 ? -3.741 5.818 17.447 1.00 73.38 74 TRP A C 1
ATOM 612 O O . TRP A 1 74 ? -4.385 6.051 18.471 1.00 73.38 74 TRP A O 1
ATOM 622 N N . GLY A 1 75 ? -4.298 5.817 16.234 1.00 68.06 75 GLY A N 1
ATOM 623 C CA . GLY A 1 75 ? -5.719 6.024 15.966 1.00 68.06 75 GLY A CA 1
ATOM 624 C C . GLY A 1 75 ? -6.598 4.983 16.657 1.00 68.06 75 GLY A C 1
ATOM 625 O O . GLY A 1 75 ? -7.585 5.354 17.295 1.00 68.06 75 GLY A O 1
ATOM 626 N N . LEU A 1 76 ? -6.188 3.708 16.618 1.00 69.50 76 LEU A N 1
ATOM 627 C CA . LEU A 1 76 ? -6.837 2.622 17.356 1.00 69.50 76 LEU A CA 1
ATOM 628 C C . LEU A 1 76 ? -6.762 2.827 18.868 1.00 69.50 76 LEU A C 1
ATOM 630 O O . LEU A 1 76 ? -7.766 2.705 19.562 1.00 69.50 76 LEU A O 1
ATOM 634 N N . ARG A 1 77 ? -5.568 3.140 19.385 1.00 69.31 77 ARG A N 1
ATOM 635 C CA . ARG A 1 77 ? -5.320 3.253 20.829 1.00 69.31 77 ARG A CA 1
ATOM 636 C C . ARG A 1 77 ? -6.019 4.459 21.454 1.00 69.31 77 ARG A C 1
ATOM 638 O O . ARG A 1 77 ? -6.405 4.401 22.617 1.00 69.31 77 ARG A O 1
ATOM 645 N N . ARG A 1 78 ? -6.137 5.565 20.715 1.00 68.94 78 ARG A N 1
ATOM 646 C CA . ARG A 1 78 ? -6.739 6.820 21.192 1.00 68.94 78 ARG A CA 1
ATOM 647 C C . ARG A 1 78 ? -8.248 6.898 20.921 1.00 68.94 78 ARG A C 1
ATOM 649 O O . ARG A 1 78 ? -8.840 7.924 21.241 1.00 68.94 78 ARG A O 1
ATOM 656 N N . GLU A 1 79 ? -8.838 5.868 20.312 1.00 67.62 79 GLU A N 1
ATOM 657 C CA . GLU A 1 79 ? -10.251 5.820 19.902 1.00 67.62 79 GLU A CA 1
ATOM 658 C C . GLU A 1 79 ? -10.695 7.059 19.100 1.00 67.62 79 GLU A C 1
ATOM 660 O O . GLU A 1 79 ? -11.803 7.577 19.240 1.00 67.62 79 GLU A O 1
ATOM 665 N N . ARG A 1 80 ? -9.796 7.609 18.271 1.00 67.06 80 ARG A N 1
ATOM 666 C CA . ARG A 1 80 ? -10.071 8.836 17.513 1.00 67.06 80 ARG A CA 1
ATOM 667 C C . ARG A 1 80 ? -10.692 8.482 16.168 1.00 67.06 80 ARG A C 1
ATOM 669 O O . ARG A 1 80 ? -9.978 8.140 15.228 1.00 67.06 80 ARG A O 1
ATOM 676 N N . ASN A 1 81 ? -12.003 8.700 16.055 1.00 70.31 81 ASN A N 1
ATOM 677 C CA . ASN A 1 81 ? -12.782 8.504 14.823 1.00 70.31 81 ASN A CA 1
ATOM 678 C C . ASN A 1 81 ? -12.127 9.133 13.579 1.00 70.31 81 ASN A C 1
ATOM 680 O O . ASN A 1 81 ? -12.130 8.527 12.515 1.00 70.31 81 ASN A O 1
ATOM 684 N N . ILE A 1 82 ? -11.486 10.300 13.721 1.00 73.69 82 ILE A N 1
ATOM 685 C CA . ILE A 1 82 ? -10.794 11.000 12.622 1.00 73.69 82 ILE A CA 1
ATOM 686 C C . ILE A 1 82 ? -9.726 10.117 11.955 1.00 73.69 82 ILE A C 1
ATOM 688 O O . ILE A 1 82 ? -9.660 10.062 10.731 1.00 73.69 82 ILE A O 1
ATOM 692 N N . HIS A 1 83 ? -8.916 9.396 12.738 1.00 75.00 83 HIS A N 1
ATOM 693 C CA . HIS A 1 83 ? -7.822 8.583 12.190 1.00 75.00 83 HIS A CA 1
ATOM 694 C C . HIS A 1 83 ? -8.360 7.336 11.474 1.00 75.00 83 HIS A C 1
ATOM 696 O O . HIS A 1 83 ? -7.801 6.919 10.464 1.00 75.00 83 HIS A O 1
ATOM 702 N N . MET A 1 84 ? -9.477 6.772 11.947 1.00 77.62 84 MET A N 1
ATOM 703 C CA . MET A 1 84 ? -10.146 5.659 11.264 1.00 77.62 84 MET A CA 1
ATOM 704 C C . MET A 1 84 ? -10.809 6.076 9.955 1.00 77.62 84 MET A C 1
ATOM 706 O O . MET A 1 84 ? -10.687 5.355 8.970 1.00 77.62 84 MET A O 1
ATOM 710 N N . TYR A 1 85 ? -11.463 7.240 9.910 1.00 80.38 85 TYR A N 1
ATOM 711 C CA . TYR A 1 85 ? -12.017 7.756 8.655 1.00 80.38 85 TYR A CA 1
ATOM 712 C C . TYR A 1 85 ? -10.919 8.051 7.631 1.00 80.38 85 TYR A C 1
ATOM 714 O O . TYR A 1 85 ? -11.074 7.695 6.465 1.00 80.38 85 TYR A O 1
ATOM 722 N N . MET A 1 86 ? -9.791 8.626 8.067 1.00 81.25 86 MET A N 1
ATOM 723 C CA . MET A 1 86 ? -8.615 8.790 7.206 1.00 81.25 86 MET A CA 1
ATOM 724 C C . MET A 1 86 ? -8.101 7.443 6.690 1.00 81.25 86 MET A C 1
ATOM 726 O O . MET A 1 86 ? -7.842 7.326 5.497 1.00 81.25 86 MET A O 1
ATOM 730 N N . PHE A 1 87 ? -8.013 6.416 7.544 1.00 82.00 87 PHE A N 1
ATOM 731 C CA . PHE A 1 87 ? -7.601 5.074 7.128 1.00 82.00 87 PHE A CA 1
ATOM 732 C C . PHE A 1 87 ? -8.539 4.484 6.065 1.00 82.00 87 PHE A C 1
ATOM 734 O O . PHE A 1 87 ? -8.064 4.047 5.024 1.00 82.00 87 PHE A O 1
ATOM 741 N N . ILE A 1 88 ? -9.860 4.539 6.272 1.00 83.31 88 ILE A N 1
ATOM 742 C CA . ILE A 1 88 ? -10.848 4.028 5.305 1.00 83.31 88 ILE A CA 1
ATOM 743 C C . ILE A 1 88 ? -10.751 4.776 3.967 1.00 83.31 88 ILE A C 1
ATOM 745 O O . ILE A 1 88 ? -10.762 4.146 2.908 1.00 83.31 88 ILE A O 1
ATOM 749 N N . ALA A 1 89 ? -10.632 6.107 4.000 1.00 86.12 89 ALA A N 1
ATOM 750 C CA . ALA A 1 89 ? -10.475 6.914 2.791 1.00 86.12 89 ALA A CA 1
ATOM 751 C C . ALA A 1 89 ? -9.197 6.540 2.027 1.00 86.12 89 ALA A C 1
ATOM 753 O O . ALA A 1 89 ? -9.218 6.389 0.805 1.00 86.12 89 ALA A O 1
ATOM 754 N N . LEU A 1 90 ? -8.099 6.328 2.752 1.00 82.00 90 LEU A N 1
ATOM 755 C CA . LEU A 1 90 ? -6.826 5.945 2.164 1.00 82.00 90 LEU A CA 1
ATOM 756 C C . LEU A 1 90 ? -6.855 4.513 1.614 1.00 82.00 90 LEU A C 1
ATOM 758 O O . LEU A 1 90 ? -6.335 4.282 0.531 1.00 82.00 90 LEU A O 1
ATOM 762 N N . SER A 1 91 ? -7.541 3.577 2.278 1.00 83.06 91 SER A N 1
ATOM 763 C CA . SER A 1 91 ? -7.784 2.230 1.748 1.00 83.06 91 SER A CA 1
ATOM 764 C C . SER A 1 91 ? -8.562 2.261 0.428 1.00 83.06 91 SER A C 1
ATOM 766 O O . SER A 1 91 ? -8.221 1.523 -0.494 1.00 83.06 91 SER A O 1
ATOM 768 N N . MET A 1 92 ? -9.567 3.136 0.291 1.00 85.75 92 MET A N 1
ATOM 769 C CA . MET A 1 92 ? -10.280 3.303 -0.985 1.00 85.75 92 MET A CA 1
ATOM 770 C C . MET A 1 92 ? -9.387 3.901 -2.078 1.00 85.75 92 MET A C 1
ATOM 772 O O . MET A 1 92 ? -9.437 3.450 -3.223 1.00 85.75 92 MET A O 1
ATOM 776 N N . ALA A 1 93 ? -8.536 4.872 -1.734 1.00 86.75 93 ALA A N 1
ATOM 777 C CA . ALA A 1 93 ? -7.558 5.429 -2.666 1.00 86.75 93 ALA A CA 1
ATOM 778 C C . ALA A 1 93 ? -6.537 4.370 -3.125 1.00 86.75 93 ALA A C 1
ATOM 780 O O . ALA A 1 93 ? -6.282 4.243 -4.324 1.00 86.75 93 ALA A O 1
ATOM 781 N N . SER A 1 94 ? -6.017 3.555 -2.201 1.00 83.25 94 SER A N 1
ATOM 782 C CA . SER A 1 94 ? -5.118 2.437 -2.514 1.00 83.25 94 SER A CA 1
ATOM 783 C C . SER A 1 94 ? -5.785 1.407 -3.423 1.00 83.25 94 SER A C 1
ATOM 785 O O . SER A 1 94 ? -5.169 0.943 -4.377 1.00 83.25 94 SER A O 1
ATOM 787 N N . MET A 1 95 ? -7.066 1.097 -3.198 1.00 84.50 95 MET A N 1
ATOM 788 C CA . MET A 1 95 ? -7.812 0.173 -4.055 1.00 84.50 95 MET A CA 1
ATOM 789 C C . MET A 1 95 ? -7.918 0.688 -5.498 1.00 84.50 95 MET A C 1
ATOM 791 O O . MET A 1 95 ? -7.690 -0.069 -6.441 1.00 84.50 95 MET A O 1
ATOM 795 N N . ALA A 1 96 ? -8.186 1.984 -5.687 1.00 88.50 96 ALA A N 1
ATOM 796 C CA . ALA A 1 96 ? -8.187 2.602 -7.013 1.00 88.50 96 ALA A CA 1
ATOM 797 C C . ALA A 1 96 ? -6.794 2.576 -7.671 1.00 88.50 96 ALA A C 1
ATOM 799 O O . ALA A 1 96 ? -6.673 2.270 -8.860 1.00 88.50 96 ALA A O 1
ATOM 800 N N . TYR A 1 97 ? -5.738 2.838 -6.896 1.00 84.19 97 TYR A N 1
ATOM 801 C CA . TYR A 1 97 ? -4.356 2.778 -7.374 1.00 84.19 97 TYR A CA 1
ATOM 802 C C . TYR A 1 97 ? -3.952 1.368 -7.820 1.00 84.19 97 TYR A C 1
ATOM 804 O O . TYR A 1 97 ? -3.361 1.211 -8.888 1.00 84.19 97 TYR A O 1
ATOM 812 N N . PHE A 1 98 ? -4.321 0.329 -7.064 1.00 83.31 98 PHE A N 1
ATOM 813 C CA . PHE A 1 98 ? -4.049 -1.056 -7.449 1.00 83.31 98 PHE A CA 1
ATOM 814 C C . PHE A 1 98 ? -4.748 -1.439 -8.755 1.00 83.31 98 PHE A C 1
ATOM 816 O O . PHE A 1 98 ? -4.124 -2.050 -9.619 1.00 83.31 98 PHE A O 1
ATOM 823 N N . ILE A 1 99 ? -5.996 -1.009 -8.967 1.00 86.62 99 ILE A N 1
ATOM 824 C CA . ILE A 1 99 ? -6.698 -1.234 -10.241 1.00 86.62 99 ILE A CA 1
ATOM 825 C C . ILE A 1 99 ? -5.969 -0.529 -11.395 1.00 86.62 99 ILE A C 1
ATOM 827 O O . ILE A 1 99 ? -5.715 -1.144 -12.433 1.00 86.62 99 ILE A O 1
ATOM 831 N N . TYR A 1 100 ? -5.586 0.739 -11.216 1.00 85.88 100 TYR A N 1
ATOM 832 C CA . TYR A 1 100 ? -4.826 1.488 -12.221 1.00 85.88 100 TYR A CA 1
ATOM 833 C C . TYR A 1 100 ? -3.496 0.803 -12.568 1.00 85.88 100 TYR A C 1
ATOM 835 O O . TYR A 1 100 ? -3.124 0.687 -13.742 1.00 85.88 100 TYR A O 1
ATOM 843 N N . MET A 1 101 ? -2.791 0.304 -11.554 1.00 80.50 101 MET A N 1
ATOM 844 C CA . MET A 1 101 ? -1.510 -0.364 -11.736 1.00 80.50 101 MET A CA 1
ATOM 845 C C . MET A 1 101 ? -1.673 -1.716 -12.446 1.00 80.50 101 MET A C 1
ATOM 847 O O . MET A 1 101 ? -0.901 -2.026 -13.352 1.00 80.50 101 MET A O 1
ATOM 851 N N . LEU A 1 102 ? -2.731 -2.475 -12.137 1.00 82.56 102 LEU A N 1
ATOM 852 C CA . LEU A 1 102 ? -3.068 -3.724 -12.830 1.00 82.56 102 LEU A CA 1
ATOM 853 C C . LEU A 1 102 ? -3.328 -3.483 -14.325 1.00 82.56 102 LEU A C 1
ATOM 855 O O . LEU A 1 102 ? -2.780 -4.185 -15.178 1.00 82.56 102 LEU A O 1
ATOM 859 N N . VAL A 1 103 ? -4.099 -2.443 -14.657 1.00 84.88 103 VAL A N 1
ATOM 860 C CA . VAL A 1 103 ? -4.355 -2.047 -16.053 1.00 84.88 103 VAL A CA 1
ATOM 861 C C . VAL A 1 103 ? -3.063 -1.618 -16.751 1.00 84.88 103 VAL A C 1
ATOM 863 O O . VAL A 1 103 ? -2.840 -1.973 -17.908 1.00 84.88 103 VAL A O 1
ATOM 866 N N . THR A 1 104 ? -2.188 -0.892 -16.056 1.00 80.44 104 THR A N 1
ATOM 867 C CA . THR A 1 104 ? -0.896 -0.443 -16.598 1.00 80.44 104 THR A CA 1
ATOM 868 C C . THR A 1 104 ? 0.015 -1.621 -16.948 1.00 80.44 104 THR A C 1
ATOM 870 O O . THR A 1 104 ? 0.599 -1.643 -18.036 1.00 80.44 104 THR A O 1
ATOM 873 N N . ILE A 1 105 ? 0.081 -2.628 -16.070 1.00 74.88 105 ILE A N 1
ATOM 874 C CA . ILE A 1 105 ? 0.832 -3.870 -16.299 1.00 74.88 105 ILE A CA 1
ATOM 875 C C . ILE A 1 105 ? 0.242 -4.645 -17.484 1.00 74.88 105 ILE A C 1
ATOM 877 O O . ILE A 1 105 ? 0.985 -5.131 -18.337 1.00 74.88 105 ILE A O 1
ATOM 881 N N . SER A 1 106 ? -1.090 -4.728 -17.572 1.00 75.81 106 SER A N 1
ATOM 882 C CA . SER A 1 106 ? -1.783 -5.447 -18.646 1.00 75.81 106 SER A CA 1
ATOM 883 C C . SER A 1 106 ? -1.606 -4.794 -20.023 1.00 75.81 106 SER A C 1
ATOM 885 O O . SER A 1 106 ? -1.474 -5.513 -21.011 1.00 75.81 106 SER A O 1
ATOM 887 N N . LYS A 1 107 ? -1.558 -3.457 -20.099 1.00 76.12 107 LYS A N 1
ATOM 888 C CA . LYS A 1 107 ? -1.392 -2.718 -21.363 1.00 76.12 107 LYS A CA 1
ATOM 889 C C . LYS A 1 107 ? 0.014 -2.802 -21.964 1.00 76.12 107 LYS A C 1
ATOM 891 O O . LYS A 1 107 ? 0.140 -2.648 -23.172 1.00 76.12 107 LYS A O 1
ATOM 896 N N . ASN A 1 108 ? 1.055 -3.042 -21.162 1.00 67.25 108 ASN A N 1
ATOM 897 C CA . ASN A 1 108 ? 2.447 -3.068 -21.635 1.00 67.25 108 ASN A CA 1
ATOM 898 C C . ASN A 1 108 ? 3.153 -4.393 -21.280 1.00 67.25 108 ASN A C 1
ATOM 900 O O . ASN A 1 108 ? 4.128 -4.389 -20.529 1.00 67.25 108 ASN A O 1
ATOM 904 N N . PRO A 1 109 ? 2.694 -5.547 -21.797 1.00 61.81 109 PRO A N 1
ATOM 905 C CA . PRO A 1 109 ? 3.166 -6.860 -21.352 1.00 61.81 109 PRO A CA 1
ATOM 906 C C . PRO A 1 109 ? 4.631 -7.163 -21.706 1.00 61.81 109 PRO A C 1
ATOM 908 O O . PRO A 1 109 ? 5.225 -8.032 -21.061 1.00 61.81 109 PRO A O 1
ATOM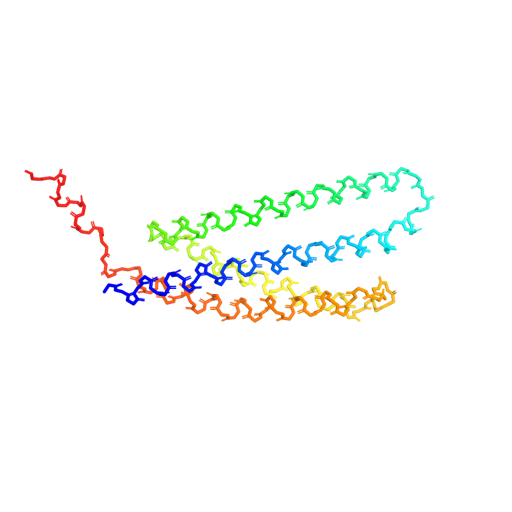 911 N N . GLU A 1 11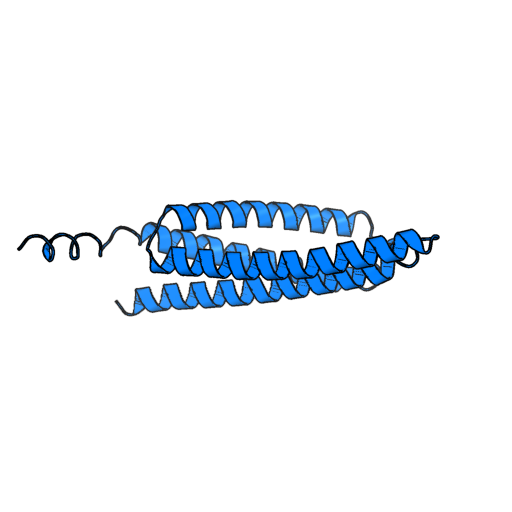0 ? 5.199 -6.475 -22.702 1.00 59.78 110 GLU A N 1
ATOM 912 C CA . GLU A 1 110 ? 6.583 -6.656 -23.168 1.00 59.78 110 GLU A CA 1
ATOM 913 C C . GLU A 1 110 ? 7.617 -5.943 -22.289 1.00 59.78 110 GLU A C 1
ATOM 915 O O . GLU A 1 110 ? 8.717 -6.451 -22.102 1.00 59.78 110 GLU A O 1
ATOM 920 N N . ARG A 1 111 ? 7.248 -4.828 -21.645 1.00 57.00 111 ARG A N 1
ATOM 921 C CA . ARG A 1 111 ? 8.122 -4.115 -20.695 1.00 57.00 111 ARG A CA 1
ATOM 922 C C . ARG A 1 111 ? 8.253 -4.820 -19.340 1.00 57.00 111 ARG A C 1
ATOM 924 O O . ARG A 1 111 ? 9.033 -4.395 -18.504 1.00 57.00 111 ARG A O 1
ATOM 931 N N . PHE A 1 112 ? 7.493 -5.886 -19.087 1.00 58.75 112 PHE A N 1
ATOM 932 C CA . PHE A 1 112 ? 7.401 -6.512 -17.761 1.00 58.75 112 PHE A CA 1
ATOM 933 C C . PHE A 1 112 ? 7.658 -8.027 -17.776 1.00 58.75 112 PHE A C 1
ATOM 935 O O . PHE A 1 112 ? 7.157 -8.763 -16.914 1.00 58.75 112 PHE A O 1
ATOM 942 N N . VAL A 1 113 ? 8.406 -8.524 -18.765 1.00 55.81 113 VAL A N 1
ATOM 943 C CA . VAL A 1 113 ? 8.724 -9.953 -18.901 1.00 55.81 113 VAL A CA 1
ATOM 944 C C . VAL A 1 113 ? 9.493 -10.436 -17.660 1.00 55.81 113 VAL A C 1
ATOM 946 O O . VAL A 1 113 ? 10.485 -9.846 -17.250 1.00 55.81 113 VAL A O 1
ATOM 949 N N . GLY A 1 114 ? 8.976 -11.478 -17.000 1.00 62.31 114 GLY A N 1
ATOM 950 C CA . GLY A 1 114 ? 9.533 -12.064 -15.770 1.00 62.31 114 GLY A CA 1
ATOM 951 C C . GLY A 1 114 ? 8.941 -11.516 -14.465 1.00 62.31 114 GLY A C 1
ATOM 952 O O . GLY A 1 114 ? 8.566 -12.295 -13.593 1.00 62.31 114 GLY A O 1
ATOM 953 N N . SER A 1 115 ? 8.774 -10.196 -14.339 1.00 68.38 115 SER A N 1
ATOM 954 C CA . SER A 1 115 ? 8.358 -9.569 -13.071 1.00 68.38 115 SER A CA 1
ATOM 955 C C . SER A 1 115 ? 6.837 -9.367 -12.943 1.00 68.38 115 SER A C 1
ATOM 957 O O . SER A 1 115 ? 6.298 -9.363 -11.835 1.00 68.38 115 SER A O 1
ATOM 959 N N . LYS A 1 116 ? 6.106 -9.287 -14.070 1.00 72.00 116 LYS A N 1
ATOM 960 C CA . LYS A 1 116 ? 4.649 -9.035 -14.092 1.00 72.00 116 LYS A CA 1
ATOM 961 C C . LYS A 1 116 ? 3.820 -10.017 -13.271 1.00 72.00 116 LYS A C 1
ATOM 963 O O . LYS A 1 116 ? 2.840 -9.612 -12.656 1.00 72.00 116 LYS A O 1
ATOM 968 N N . VAL A 1 117 ? 4.193 -11.297 -13.255 1.00 77.00 117 VAL A N 1
ATOM 969 C CA . VAL A 1 117 ? 3.416 -12.343 -12.571 1.00 77.00 117 VAL A CA 1
ATOM 970 C C . VAL A 1 117 ? 3.452 -12.118 -11.062 1.00 77.00 117 VAL A C 1
ATOM 972 O O . VAL A 1 117 ? 2.407 -12.120 -10.418 1.00 77.00 117 VAL A O 1
ATOM 975 N N . PHE A 1 118 ? 4.635 -11.827 -10.520 1.00 82.31 118 PHE A N 1
ATOM 976 C CA . PHE A 1 118 ? 4.808 -11.533 -9.101 1.00 82.31 118 PHE A CA 1
ATOM 977 C C . PHE A 1 118 ? 4.136 -10.218 -8.705 1.00 82.31 118 PHE A C 1
ATOM 979 O O . PHE A 1 118 ? 3.398 -10.202 -7.725 1.00 82.31 118 PHE A O 1
ATOM 986 N N . LEU A 1 119 ? 4.303 -9.141 -9.488 1.00 80.62 119 LEU A N 1
ATOM 987 C CA . LEU A 1 119 ? 3.609 -7.872 -9.216 1.00 80.62 119 LEU A CA 1
ATOM 988 C C . LEU A 1 119 ? 2.089 -8.044 -9.181 1.00 80.62 119 LEU A C 1
ATOM 990 O O . LEU A 1 119 ? 1.439 -7.544 -8.269 1.00 80.62 119 LEU A O 1
ATOM 994 N N . THR A 1 120 ? 1.529 -8.761 -10.157 1.00 84.19 120 THR A N 1
ATOM 995 C CA . THR A 1 120 ? 0.078 -8.982 -10.235 1.00 84.19 120 THR A CA 1
ATOM 996 C C . THR A 1 120 ? -0.412 -9.836 -9.065 1.00 84.19 120 THR A C 1
ATOM 998 O O . THR A 1 120 ? -1.471 -9.557 -8.510 1.00 84.19 120 THR A O 1
ATOM 1001 N N . PHE A 1 121 ? 0.370 -10.838 -8.648 1.00 87.00 121 PHE A N 1
ATOM 1002 C CA . PHE A 1 121 ? 0.066 -11.655 -7.474 1.00 87.00 121 PHE A CA 1
ATOM 1003 C C . PHE A 1 121 ? 0.031 -10.819 -6.189 1.00 87.00 121 PHE A C 1
ATOM 1005 O O . PHE A 1 121 ? -0.959 -10.884 -5.462 1.00 87.00 121 PHE A O 1
ATOM 1012 N N . PHE A 1 122 ? 1.057 -9.997 -5.940 1.00 85.94 122 PHE A N 1
ATOM 1013 C CA . PHE A 1 122 ? 1.089 -9.108 -4.775 1.00 85.94 122 PHE A CA 1
ATOM 1014 C C . PHE A 1 122 ? -0.101 -8.143 -4.773 1.00 85.94 122 PHE A C 1
ATOM 1016 O O . PHE A 1 122 ? -0.803 -8.065 -3.770 1.00 85.94 122 PHE A O 1
ATOM 1023 N N . LEU A 1 123 ? -0.411 -7.525 -5.920 1.00 85.94 123 LEU A N 1
ATOM 1024 C CA . LEU A 1 123 ? -1.589 -6.664 -6.074 1.00 85.94 123 LEU A CA 1
ATOM 1025 C C . LEU A 1 123 ? -2.900 -7.375 -5.730 1.00 85.94 123 LEU A C 1
ATOM 1027 O O . LEU A 1 123 ? -3.780 -6.796 -5.097 1.00 85.94 123 LEU A O 1
ATOM 1031 N N . CYS A 1 124 ? -3.048 -8.626 -6.170 1.00 88.81 124 CYS A N 1
ATOM 1032 C CA . CYS A 1 124 ? -4.244 -9.412 -5.894 1.00 88.81 124 CYS A CA 1
ATOM 1033 C C . CYS A 1 124 ? -4.394 -9.675 -4.392 1.00 88.81 124 CYS A C 1
ATOM 1035 O O . CYS A 1 124 ? -5.499 -9.568 -3.859 1.00 88.81 124 CYS A O 1
ATOM 1037 N N . VAL A 1 125 ? -3.291 -9.992 -3.706 1.00 89.62 125 VAL A N 1
ATOM 1038 C CA . VAL A 1 125 ? -3.298 -10.212 -2.256 1.00 89.62 125 VAL A CA 1
ATOM 1039 C C . VAL A 1 125 ? -3.583 -8.911 -1.504 1.00 89.62 125 VAL A C 1
ATOM 1041 O O . VAL A 1 125 ? -4.455 -8.908 -0.638 1.00 89.62 125 VAL A O 1
ATOM 1044 N N . ASP A 1 126 ? -2.947 -7.799 -1.878 1.00 87.56 126 ASP A N 1
ATOM 1045 C CA . ASP A 1 126 ? -3.212 -6.479 -1.289 1.00 87.56 126 ASP A CA 1
ATOM 1046 C C . ASP A 1 126 ? -4.680 -6.062 -1.436 1.00 87.56 126 ASP A C 1
ATOM 1048 O O . ASP A 1 126 ? -5.294 -5.544 -0.502 1.00 87.56 126 ASP A O 1
ATOM 1052 N N . MET A 1 127 ? -5.299 -6.361 -2.580 1.00 87.50 127 MET A N 1
ATOM 1053 C CA . MET A 1 127 ? -6.720 -6.086 -2.785 1.00 87.50 127 MET A CA 1
ATOM 1054 C C . MET A 1 127 ? -7.603 -6.873 -1.803 1.00 87.50 127 MET A C 1
ATOM 1056 O O . MET A 1 127 ? -8.550 -6.321 -1.240 1.00 87.50 127 MET A O 1
ATOM 1060 N N . VAL A 1 128 ? -7.278 -8.144 -1.544 1.00 90.75 128 VAL A N 1
ATOM 1061 C CA . VAL A 1 128 ? -7.975 -8.963 -0.537 1.00 90.75 128 VAL A CA 1
ATOM 1062 C C . VAL A 1 128 ? -7.745 -8.414 0.875 1.00 90.75 128 VAL A C 1
ATOM 1064 O O . VAL A 1 128 ? -8.670 -8.395 1.688 1.00 90.75 128 VAL A O 1
ATOM 1067 N N . LEU A 1 129 ? -6.546 -7.912 1.174 1.00 88.19 129 LEU A N 1
ATOM 1068 C CA . LEU A 1 129 ? -6.233 -7.326 2.478 1.00 88.19 129 LEU A CA 1
ATOM 1069 C C . LEU A 1 129 ? -6.991 -6.036 2.748 1.00 88.19 129 LEU A C 1
ATOM 1071 O O . LEU A 1 129 ? -7.496 -5.862 3.860 1.00 88.19 129 LEU A O 1
ATOM 1075 N N . ILE A 1 130 ? -7.157 -5.178 1.742 1.00 86.81 130 ILE A N 1
ATOM 1076 C CA . ILE A 1 130 ? -8.022 -4.001 1.843 1.00 86.81 130 ILE A CA 1
ATOM 1077 C C . ILE A 1 130 ? -9.466 -4.428 2.130 1.00 86.81 130 ILE A C 1
ATOM 1079 O O . ILE A 1 130 ? -10.098 -3.883 3.041 1.00 86.81 130 ILE A O 1
ATOM 1083 N N . LEU A 1 131 ? -9.974 -5.442 1.421 1.00 88.62 131 LEU A N 1
ATOM 1084 C CA . LEU A 1 131 ? -11.329 -5.965 1.632 1.00 88.62 131 LEU A CA 1
ATOM 1085 C C . LEU A 1 131 ? -11.539 -6.543 3.039 1.00 88.62 131 LEU A C 1
ATOM 1087 O O . LEU A 1 131 ? -12.649 -6.466 3.555 1.00 88.62 131 LEU A O 1
ATOM 1091 N N . CYS A 1 132 ? -10.499 -7.072 3.686 1.00 88.62 132 CYS A N 1
ATOM 1092 C CA . CYS A 1 132 ? -10.550 -7.522 5.083 1.00 88.62 132 CYS A CA 1
ATOM 1093 C C . CYS A 1 132 ? -10.366 -6.370 6.094 1.00 88.62 132 CYS A C 1
ATOM 1095 O O . CYS A 1 132 ? -10.979 -6.358 7.170 1.00 88.62 13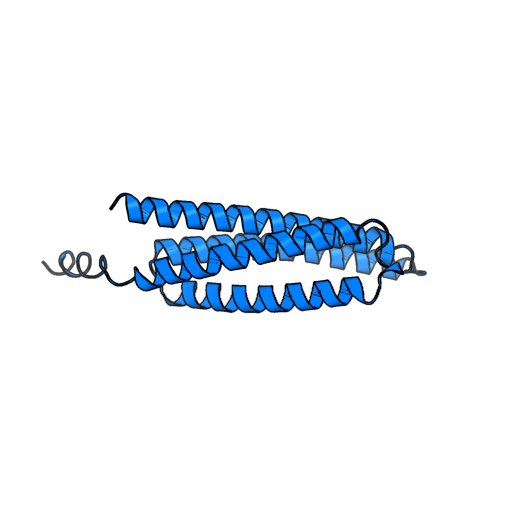2 CYS A O 1
ATOM 1097 N N . SER A 1 133 ? -9.533 -5.384 5.762 1.00 86.56 133 SER A N 1
ATOM 1098 C CA . SER A 1 133 ? -9.178 -4.269 6.647 1.00 86.56 133 SER A CA 1
ATOM 1099 C C . SER A 1 133 ? -10.302 -3.242 6.776 1.00 86.56 133 SER A C 1
ATOM 1101 O O . SER A 1 133 ? -10.557 -2.763 7.882 1.00 86.56 133 SER A O 1
ATOM 1103 N N . VAL A 1 134 ? -11.024 -2.944 5.690 1.00 86.12 134 VAL A N 1
ATOM 1104 C CA . VAL A 1 134 ? -12.127 -1.965 5.684 1.00 86.12 134 VAL A CA 1
ATOM 1105 C C . VAL A 1 134 ? -13.281 -2.376 6.617 1.00 86.12 134 VAL A C 1
ATOM 1107 O O . VAL A 1 134 ? -13.639 -1.575 7.483 1.00 86.12 134 VAL A O 1
ATOM 1110 N N . PRO A 1 135 ? -13.841 -3.603 6.557 1.00 87.31 135 PRO A N 1
ATOM 1111 C CA . PRO A 1 135 ? -14.874 -4.043 7.496 1.00 87.31 135 PRO A CA 1
ATOM 1112 C C . PRO A 1 135 ? -14.395 -4.015 8.944 1.00 87.31 135 PRO A C 1
ATOM 1114 O O . PRO A 1 135 ? -15.127 -3.576 9.829 1.00 87.31 135 PRO A O 1
ATOM 1117 N N . THR A 1 136 ? -13.150 -4.432 9.190 1.00 82.62 136 THR A N 1
ATOM 1118 C CA . THR A 1 136 ? -12.572 -4.430 10.537 1.00 82.62 136 THR A CA 1
ATOM 1119 C C . THR A 1 136 ? -12.445 -2.999 11.073 1.00 82.62 136 THR A C 1
ATOM 1121 O O . THR A 1 136 ? -12.830 -2.736 12.212 1.00 82.62 136 THR A O 1
ATOM 1124 N N . ALA A 1 137 ? -12.016 -2.043 10.241 1.00 81.81 137 ALA A N 1
ATOM 1125 C CA . ALA A 1 137 ? -11.976 -0.624 10.588 1.00 81.81 137 ALA A CA 1
ATOM 1126 C C . ALA A 1 137 ? -13.378 -0.048 10.860 1.00 81.81 137 ALA A C 1
ATOM 1128 O O . ALA A 1 137 ? -13.563 0.683 11.834 1.00 81.81 137 ALA A O 1
ATOM 1129 N N . ILE A 1 138 ? -14.388 -0.420 10.066 1.00 82.19 138 ILE A N 1
ATOM 1130 C CA . ILE A 1 138 ? -15.783 0.001 10.276 1.00 82.19 138 ILE A CA 1
ATOM 1131 C C . ILE A 1 138 ? -16.328 -0.552 11.598 1.00 82.19 138 ILE A C 1
ATOM 1133 O O . ILE A 1 138 ? -16.934 0.193 12.367 1.00 82.19 138 ILE A O 1
ATOM 1137 N N . ILE A 1 139 ? -16.105 -1.836 11.897 1.00 80.56 139 ILE A N 1
ATOM 1138 C CA . ILE A 1 139 ? -16.544 -2.464 13.154 1.00 80.56 139 ILE A CA 1
ATOM 1139 C C . ILE A 1 139 ? -15.892 -1.769 14.351 1.00 80.56 139 ILE A C 1
ATOM 1141 O O . ILE A 1 139 ? -16.574 -1.480 15.338 1.00 80.56 139 ILE A O 1
ATOM 1145 N N . CYS A 1 140 ? -14.599 -1.455 14.261 1.00 73.19 140 CYS A N 1
ATOM 1146 C CA . CYS A 1 140 ? -13.905 -0.724 15.311 1.00 73.19 140 CYS A CA 1
ATOM 1147 C C . CYS A 1 140 ? -14.435 0.718 15.453 1.00 73.19 140 CYS A C 1
ATOM 1149 O O . CYS A 1 140 ? -14.693 1.143 16.575 1.00 73.19 140 CYS A O 1
ATOM 1151 N N . THR A 1 141 ? -14.722 1.422 14.348 1.00 73.81 141 THR A N 1
ATOM 1152 C CA . THR A 1 141 ? -15.299 2.785 14.374 1.00 73.81 141 THR A CA 1
ATOM 1153 C C . THR A 1 141 ? -16.696 2.790 14.991 1.00 73.81 141 THR A C 1
ATOM 1155 O O . THR A 1 141 ? -17.019 3.637 15.814 1.00 73.81 141 THR A O 1
ATOM 1158 N N . ARG A 1 142 ? -17.543 1.814 14.641 1.00 70.56 142 ARG A N 1
ATOM 1159 C CA . ARG A 1 142 ? -18.891 1.676 15.219 1.00 70.56 142 ARG A CA 1
ATOM 1160 C C . ARG A 1 142 ? -18.854 1.325 16.703 1.00 70.56 142 ARG A C 1
ATOM 1162 O O . ARG A 1 142 ? -19.818 1.590 17.414 1.00 70.56 142 ARG A O 1
ATOM 1169 N N . ASN A 1 143 ? -17.760 0.726 17.165 1.00 66.75 143 ASN A N 1
ATOM 1170 C CA . ASN A 1 143 ? -17.550 0.442 18.573 1.00 66.75 143 ASN A CA 1
ATOM 1171 C C . ASN A 1 143 ? -16.956 1.632 19.357 1.00 66.75 143 ASN A C 1
ATOM 1173 O O . ASN A 1 143 ? -17.086 1.667 20.583 1.00 66.75 143 ASN A O 1
ATOM 1177 N N . PHE A 1 144 ? -16.360 2.618 18.675 1.00 64.69 144 PHE A N 1
ATOM 1178 C CA . PHE A 1 144 ? -15.905 3.885 19.256 1.00 64.69 144 PHE A CA 1
ATOM 1179 C C . PHE A 1 144 ? -17.092 4.795 19.593 1.00 64.69 144 PHE A C 1
ATOM 1181 O O . PHE A 1 144 ? -17.413 5.739 18.879 1.00 64.69 144 PHE A O 1
ATOM 1188 N N . ASN A 1 145 ? -17.786 4.460 20.678 1.00 56.12 145 ASN A N 1
ATOM 1189 C CA . ASN A 1 145 ? -18.729 5.330 21.399 1.00 56.12 145 ASN A CA 1
ATOM 1190 C C . ASN A 1 145 ? -19.317 4.657 22.654 1.00 56.12 145 ASN A C 1
ATOM 1192 O O . ASN A 1 145 ? -20.001 5.308 23.434 1.00 56.12 145 ASN A O 1
ATOM 1196 N N . HIS A 1 146 ? -19.043 3.367 22.889 1.00 53.53 146 HIS A N 1
ATOM 1197 C CA . HIS A 1 146 ? -19.587 2.605 24.023 1.00 53.53 146 HIS A CA 1
ATOM 1198 C C . HIS A 1 146 ? -18.649 2.522 25.259 1.00 53.53 146 HIS A C 1
ATOM 1200 O O . HIS A 1 146 ? -18.733 1.565 26.027 1.00 53.53 146 HIS A O 1
ATOM 1206 N N . GLY A 1 147 ? -17.800 3.540 25.490 1.00 52.38 147 GLY A N 1
ATOM 1207 C CA . GLY A 1 147 ? -17.088 3.794 26.765 1.00 52.38 147 GLY A CA 1
ATOM 1208 C C . GLY A 1 147 ? -15.554 3.782 26.660 1.00 52.38 147 GLY A C 1
ATOM 1209 O O . GLY A 1 147 ? -14.977 2.736 26.396 1.00 52.38 147 GLY A O 1
ATOM 1210 N N . LEU A 1 148 ? -14.857 4.914 26.873 1.00 48.72 148 LEU A N 1
ATOM 1211 C CA . LEU A 1 148 ? -14.303 5.235 28.208 1.00 48.72 148 LEU A CA 1
ATOM 1212 C C . LEU A 1 148 ? -14.071 6.744 28.524 1.00 48.72 148 LEU A C 1
ATOM 1214 O O . LEU A 1 148 ? -13.316 7.052 29.443 1.00 48.72 148 LEU A O 1
ATOM 1218 N N . ILE A 1 149 ? -14.669 7.712 27.815 1.00 47.66 149 ILE A N 1
ATOM 1219 C CA . ILE A 1 149 ? -14.427 9.153 28.107 1.00 47.66 149 ILE A CA 1
ATOM 1220 C C . ILE A 1 149 ? -15.235 9.714 29.290 1.00 47.66 149 ILE A C 1
ATOM 1222 O O . ILE A 1 149 ? -14.829 10.717 29.867 1.00 47.66 149 ILE A O 1
ATOM 1226 N N . ASN A 1 150 ? -16.306 9.049 29.732 1.00 47.31 150 ASN A N 1
ATOM 1227 C CA . ASN A 1 150 ? -17.059 9.516 30.904 1.00 47.31 150 ASN A CA 1
ATOM 1228 C C . ASN A 1 150 ? -16.449 9.100 32.248 1.00 47.31 150 ASN A C 1
ATOM 1230 O O . ASN A 1 150 ? -16.889 9.611 33.267 1.00 47.31 150 ASN A O 1
ATOM 1234 N N . HIS A 1 151 ? -15.441 8.219 32.293 1.00 47.69 151 HIS A N 1
ATOM 1235 C CA . HIS A 1 151 ? -14.813 7.875 33.575 1.00 47.69 151 HIS A CA 1
ATOM 1236 C C . HIS A 1 151 ? -13.648 8.811 33.924 1.00 47.69 151 HIS A C 1
ATOM 1238 O O . HIS A 1 151 ? -13.554 9.243 35.063 1.00 47.69 151 HIS A O 1
ATOM 1244 N N . ASN A 1 152 ? -12.823 9.232 32.956 1.00 42.03 152 ASN A N 1
ATOM 1245 C CA . ASN A 1 152 ? -11.683 10.124 33.236 1.00 42.03 152 ASN A CA 1
ATOM 1246 C C . ASN A 1 152 ? -12.063 11.591 33.508 1.00 42.03 152 ASN A C 1
ATOM 1248 O O . ASN A 1 152 ? -11.247 12.321 34.067 1.00 42.03 152 ASN A O 1
ATOM 1252 N N . TYR A 1 153 ? -13.275 12.024 33.147 1.00 45.75 153 TYR A N 1
ATOM 1253 C CA . TYR A 1 153 ? -13.763 13.369 33.484 1.00 45.75 153 TYR A CA 1
ATOM 1254 C C . TYR A 1 153 ? -14.384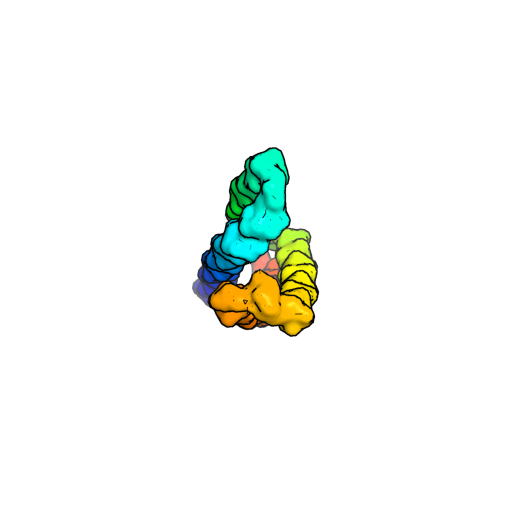 13.466 34.887 1.00 45.75 153 TYR A C 1
ATOM 1256 O O . TYR A 1 153 ? -14.500 14.568 35.408 1.00 45.75 153 TYR A O 1
ATOM 1264 N N . ILE A 1 154 ? -14.743 12.341 35.522 1.00 45.94 154 ILE A N 1
ATOM 1265 C CA . ILE A 1 154 ? -15.364 12.331 36.861 1.00 45.94 154 ILE A CA 1
ATOM 1266 C C . ILE A 1 154 ? -14.303 12.269 37.977 1.00 45.94 154 ILE A C 1
ATOM 1268 O O . ILE A 1 154 ? -14.528 12.787 39.062 1.00 45.94 154 ILE A O 1
ATOM 1272 N N . ILE A 1 155 ? -13.112 11.726 37.706 1.00 49.78 155 ILE A N 1
ATOM 1273 C CA . ILE A 1 155 ? -12.015 11.611 38.695 1.00 49.78 155 ILE A CA 1
ATOM 1274 C C . ILE A 1 155 ? -11.086 12.837 38.744 1.00 49.78 155 ILE A C 1
ATOM 1276 O O . ILE A 1 155 ? -10.167 12.866 39.551 1.00 49.78 155 ILE A O 1
ATOM 1280 N N . ASN A 1 156 ? -11.288 13.838 37.881 1.00 42.44 156 ASN A N 1
ATOM 1281 C CA . ASN A 1 156 ? -10.545 15.109 37.926 1.00 42.44 156 ASN A CA 1
ATOM 1282 C C . ASN A 1 156 ? -11.361 16.266 38.535 1.00 42.44 156 ASN A C 1
ATOM 1284 O O . ASN A 1 156 ? -10.907 17.406 38.498 1.00 42.44 156 ASN A O 1
ATOM 1288 N N . PHE A 1 157 ? -12.560 15.998 39.070 1.00 46.62 157 PHE A N 1
ATOM 1289 C CA . PHE A 1 157 ? -13.445 17.027 39.637 1.00 46.62 157 PHE A CA 1
ATOM 1290 C C . PHE A 1 157 ? -14.120 16.640 40.966 1.00 46.62 157 PHE A C 1
ATOM 1292 O O . PHE A 1 157 ? -15.088 17.284 41.367 1.00 46.62 157 PHE A O 1
ATOM 1299 N N . SER A 1 158 ? -13.607 15.625 41.666 1.00 39.69 158 SER A N 1
ATOM 1300 C CA . SER A 1 158 ? -13.957 15.322 43.060 1.00 39.69 158 SER A CA 1
ATOM 1301 C C . SER A 1 158 ? -12.703 15.024 43.860 1.00 39.69 158 SER A C 1
ATOM 1303 O O . SER A 1 158 ? -12.786 15.223 45.090 1.00 39.69 158 SER A O 1
#

pLDDT: mean 73.32, std 12.01, range [39.69, 90.75]

Secondary structure (DSSP, 8-state):
-HHHHHHHHHHHHHHHHHHHHHHHHHHHHHHHIIIIIHHH--SHHHHHHHHHHHHHHHHHHHHHHHHHHHHHHHHHHTT-HHHHHHHHHHHHHHHHHHHHHHHHHHH-TTTTTTTHHHHHHHHHHHHHHHHHHHHHHHHHHHHTTSSSHHHHTTTT--

InterPro domains:
  IPR040410 UPF0658 Golgi apparatus membrane protein [PTHR34391] (1-150)

Radius of gyration: 20.33 Å; chains: 1; bounding box: 45×29×66 Å

Sequence (158 aa):
MRDRYKMYQIFMMLLKFDFFFFLAFSIQYLVLLIVTWLPEAETSDSRAVIIKELIVHIVLSCLVSIAMLALAYWGLRRERNIHMYMFIALSMASMAYFIYMLVTISKNPERFVGSKVFLTFFLCVDMVLILCSVPTAIICTRNFNHGLINHNYIINFS